Protein AF-Q7NVR3-F1 (afdb_monomer_lite)

Radius of gyration: 19.51 Å; chains: 1; bounding box: 58×30×55 Å

Sequence (109 aa):
MPWEKIFQAFFIAPCIYGICLESKRRSDAARGMAKDWLQRNYRGCYIQSIQSSSWRWPVVVIMKVYTSKDEDFEIKLKIGLFFGGVFNDKIRIIYIRKTKNPLRAKSST

pLDDT: mean 74.43, std 14.2, range [45.59, 91.5]

Structure (mmCIF, N/CA/C/O backbone):
data_AF-Q7NVR3-F1
#
_entry.id   AF-Q7NVR3-F1
#
loop_
_atom_site.group_PDB
_atom_site.id
_atom_site.type_symbol
_atom_site.label_atom_id
_atom_site.label_alt_id
_atom_site.label_comp_id
_atom_site.label_asym_id
_atom_site.label_entity_id
_atom_site.label_seq_id
_atom_site.pdbx_PDB_ins_code
_atom_site.Cartn_x
_atom_site.Cartn_y
_atom_site.Cartn_z
_atom_site.occupancy
_atom_site.B_iso_or_equiv
_atom_site.auth_seq_id
_atom_site.auth_comp_id
_atom_site.auth_asym_id
_atom_site.auth_atom_id
_atom_site.pdbx_PDB_model_num
ATOM 1 N N . MET A 1 1 ? 43.121 9.391 -20.466 1.00 49.81 1 MET A N 1
ATOM 2 C CA . MET A 1 1 ? 42.058 8.643 -21.171 1.00 49.81 1 MET A CA 1
ATOM 3 C C . MET A 1 1 ? 40.718 8.884 -20.463 1.00 49.81 1 MET A C 1
ATOM 5 O O . MET A 1 1 ? 40.450 8.224 -19.469 1.00 49.81 1 MET A O 1
ATOM 9 N N . PRO A 1 2 ? 39.923 9.893 -20.871 1.00 58.59 2 PRO A N 1
ATOM 10 C CA . PRO A 1 2 ? 38.651 10.251 -20.217 1.00 58.59 2 PRO A CA 1
ATOM 11 C C . PRO A 1 2 ? 37.417 9.589 -20.862 1.00 58.59 2 PRO A C 1
ATOM 13 O O . PRO A 1 2 ? 36.356 9.529 -20.247 1.00 58.59 2 PRO A O 1
ATOM 16 N N . TRP A 1 3 ? 37.555 9.093 -22.095 1.00 53.69 3 TRP A N 1
ATOM 17 C CA . TRP A 1 3 ? 36.441 8.653 -22.940 1.00 53.69 3 TRP A CA 1
ATOM 18 C C . TRP A 1 3 ? 35.739 7.373 -22.462 1.00 53.69 3 TRP A C 1
ATOM 20 O O . TRP A 1 3 ? 34.518 7.296 -22.554 1.00 53.69 3 TRP A O 1
ATOM 30 N N . GLU A 1 4 ? 36.457 6.414 -21.868 1.00 58.28 4 GLU A N 1
ATOM 31 C CA . GLU A 1 4 ? 35.850 5.185 -21.322 1.00 58.28 4 GLU A CA 1
ATOM 32 C C . GLU A 1 4 ? 34.919 5.464 -20.130 1.00 58.28 4 GLU A C 1
ATOM 34 O O . GLU A 1 4 ? 33.843 4.873 -20.022 1.00 58.28 4 GLU A O 1
ATOM 39 N N . LYS A 1 5 ? 35.280 6.424 -19.264 1.00 57.38 5 LYS A N 1
ATOM 40 C CA . LYS A 1 5 ? 34.437 6.833 -18.127 1.00 57.38 5 LYS A CA 1
ATOM 41 C C . LYS A 1 5 ? 33.182 7.586 -18.576 1.00 57.38 5 LYS A C 1
ATOM 43 O O . LYS A 1 5 ? 32.130 7.433 -17.960 1.00 57.38 5 LYS A O 1
ATOM 48 N N . ILE A 1 6 ? 33.281 8.371 -19.652 1.00 58.03 6 ILE A N 1
ATOM 49 C CA . ILE A 1 6 ? 32.142 9.098 -20.233 1.00 58.03 6 ILE A CA 1
ATOM 50 C C . ILE A 1 6 ? 31.153 8.113 -20.871 1.00 58.03 6 ILE A C 1
ATOM 52 O O . ILE A 1 6 ? 29.952 8.227 -20.637 1.00 58.03 6 ILE A O 1
ATOM 56 N N . PHE A 1 7 ? 31.646 7.108 -21.604 1.00 55.78 7 PHE A N 1
ATOM 57 C CA . PHE A 1 7 ? 30.804 6.071 -22.211 1.00 55.78 7 PHE A CA 1
ATOM 58 C C . PHE A 1 7 ? 30.065 5.236 -21.158 1.00 55.78 7 PHE A C 1
ATOM 60 O O . PHE A 1 7 ? 28.854 5.048 -21.267 1.00 55.78 7 PHE A O 1
ATOM 67 N N . GLN A 1 8 ? 30.747 4.797 -20.093 1.00 56.69 8 GLN A N 1
ATOM 68 C CA . GLN A 1 8 ? 30.082 4.087 -18.994 1.00 56.69 8 GLN A CA 1
ATOM 69 C C . GLN A 1 8 ? 28.986 4.936 -18.338 1.00 56.69 8 GLN A C 1
ATOM 71 O O . GLN A 1 8 ? 27.884 4.438 -18.120 1.00 56.69 8 GLN A O 1
ATOM 76 N N . ALA A 1 9 ? 29.234 6.222 -18.078 1.00 58.59 9 ALA A N 1
ATOM 77 C CA . ALA A 1 9 ? 28.218 7.108 -17.513 1.00 58.59 9 ALA A CA 1
ATOM 78 C C . ALA A 1 9 ? 27.005 7.286 -18.448 1.00 58.59 9 ALA A C 1
ATOM 80 O O . ALA A 1 9 ? 25.867 7.268 -17.978 1.00 58.59 9 ALA A O 1
ATOM 81 N N . PHE A 1 10 ? 27.232 7.385 -19.762 1.00 57.41 10 PHE A N 1
ATOM 82 C CA . PHE A 1 10 ? 26.173 7.534 -20.766 1.00 57.41 10 PHE A CA 1
ATOM 83 C C . PHE A 1 10 ? 25.280 6.299 -20.913 1.00 57.41 10 PHE A C 1
ATOM 85 O O . PHE A 1 10 ? 24.094 6.449 -21.184 1.00 57.41 10 PHE A O 1
ATOM 92 N N . PHE A 1 11 ? 25.816 5.094 -20.713 1.00 57.56 11 PHE A N 1
ATOM 93 C CA . PHE A 1 11 ? 25.029 3.858 -20.772 1.00 57.56 11 PHE A CA 1
ATOM 94 C C . PHE A 1 11 ? 24.380 3.494 -19.432 1.00 57.56 11 PHE A C 1
ATOM 96 O O . PHE A 1 11 ? 23.282 2.941 -19.406 1.00 57.56 11 PHE A O 1
ATOM 103 N N . ILE A 1 12 ? 25.015 3.831 -18.307 1.00 61.34 12 ILE A N 1
ATOM 104 C CA . ILE A 1 12 ? 24.511 3.482 -16.973 1.00 61.34 12 ILE A CA 1
ATOM 105 C C . ILE A 1 12 ? 23.425 4.466 -16.509 1.00 61.34 12 ILE A C 1
ATOM 107 O O . ILE A 1 12 ? 22.430 4.045 -15.915 1.00 61.34 12 ILE A O 1
ATOM 111 N N . ALA A 1 13 ? 23.564 5.765 -16.794 1.00 62.00 13 ALA A N 1
ATOM 112 C CA . ALA A 1 13 ? 22.606 6.777 -16.340 1.00 62.00 13 ALA A CA 1
ATOM 113 C C . ALA A 1 13 ? 21.163 6.560 -16.858 1.00 62.00 13 ALA A C 1
ATOM 115 O O . ALA A 1 13 ? 20.240 6.644 -16.042 1.00 62.00 13 ALA A O 1
ATOM 116 N N . PRO A 1 14 ? 20.919 6.2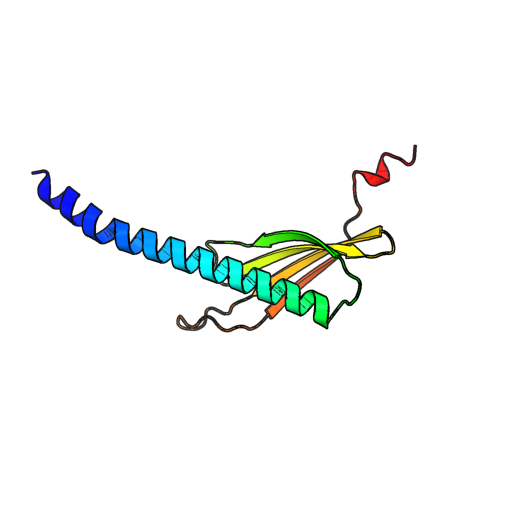06 -18.139 1.00 62.19 14 PRO A N 1
ATOM 117 C CA . PRO A 1 14 ? 19.577 5.898 -18.637 1.00 62.19 14 PRO A CA 1
ATOM 118 C C . PRO A 1 14 ? 18.971 4.657 -17.976 1.00 62.19 14 PRO A C 1
ATOM 120 O O . PRO A 1 14 ? 17.781 4.648 -17.660 1.00 62.19 14 P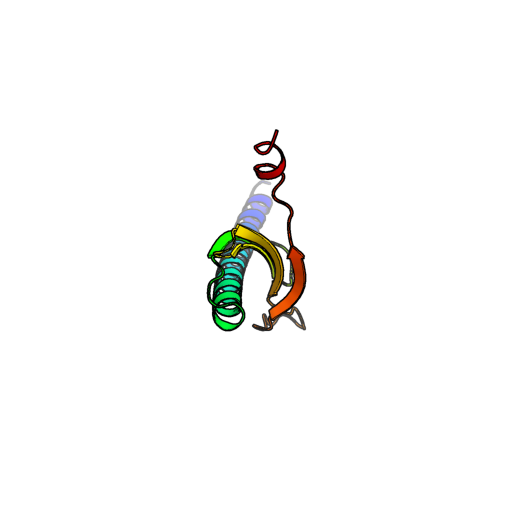RO A O 1
ATOM 123 N N . CYS A 1 15 ? 19.781 3.626 -17.706 1.00 64.94 15 CYS A N 1
ATOM 124 C CA . CYS A 1 15 ? 19.327 2.425 -17.005 1.00 64.94 15 CYS A CA 1
ATOM 125 C C . CYS A 1 15 ? 18.913 2.740 -15.563 1.00 64.94 15 CYS A C 1
ATOM 127 O O . CYS A 1 15 ? 17.841 2.321 -15.128 1.00 64.94 15 CYS A O 1
ATOM 129 N N . ILE A 1 16 ? 19.712 3.526 -14.834 1.00 66.94 16 ILE A N 1
ATOM 130 C CA . ILE A 1 16 ? 19.372 3.964 -13.471 1.00 66.94 16 ILE A CA 1
ATOM 131 C C . ILE A 1 16 ? 18.101 4.820 -13.485 1.00 66.94 16 ILE A C 1
ATOM 133 O O . ILE A 1 16 ? 17.210 4.620 -12.659 1.00 66.94 16 ILE A O 1
ATOM 137 N N . TYR A 1 17 ? 17.981 5.740 -14.444 1.00 67.19 17 TYR A N 1
ATOM 138 C CA . TYR A 1 17 ? 16.798 6.584 -14.591 1.00 67.19 17 TYR A CA 1
ATOM 139 C C . TYR A 1 17 ? 15.533 5.757 -14.869 1.00 67.19 17 TYR A C 1
ATOM 141 O O . TYR A 1 17 ? 14.507 5.958 -14.214 1.00 67.19 17 TYR A O 1
ATOM 149 N N . GLY A 1 18 ? 15.622 4.765 -15.760 1.00 67.56 18 GLY A N 1
ATOM 150 C CA . GLY A 1 18 ? 14.536 3.827 -16.045 1.00 67.56 18 GLY A CA 1
ATOM 151 C C . GLY A 1 18 ? 14.126 3.003 -14.821 1.00 67.56 18 GLY A C 1
ATOM 152 O O . GLY A 1 18 ? 12.937 2.886 -14.527 1.00 67.56 18 GLY A O 1
ATOM 153 N N . ILE A 1 19 ? 15.095 2.501 -14.047 1.00 71.88 19 ILE A N 1
ATOM 154 C CA . ILE A 1 19 ? 14.833 1.759 -12.802 1.00 71.88 19 ILE A CA 1
ATOM 155 C C . ILE A 1 19 ? 14.125 2.650 -11.773 1.00 71.88 19 ILE A C 1
ATOM 157 O O . ILE A 1 19 ? 13.172 2.206 -11.125 1.00 71.88 19 ILE A O 1
ATOM 161 N N . CYS A 1 20 ? 14.543 3.910 -11.636 1.00 73.75 20 CYS A N 1
ATOM 162 C CA . CYS A 1 20 ? 13.914 4.877 -10.738 1.00 73.75 20 CYS A CA 1
ATOM 163 C C . CYS A 1 20 ? 12.467 5.195 -11.144 1.00 73.75 20 CYS A C 1
ATOM 165 O O . CYS A 1 20 ? 11.575 5.179 -10.291 1.00 73.75 20 CYS A O 1
ATOM 167 N N . LEU A 1 21 ? 12.216 5.447 -12.433 1.00 78.00 21 LEU A N 1
ATOM 168 C CA . LEU A 1 21 ? 10.871 5.715 -12.952 1.00 78.00 21 LEU A CA 1
ATOM 169 C C . LEU A 1 21 ? 9.936 4.526 -12.750 1.00 78.00 21 LEU A C 1
ATOM 171 O O . LEU A 1 21 ? 8.825 4.690 -12.246 1.00 78.00 21 LEU A O 1
ATOM 175 N N . GLU A 1 22 ? 10.399 3.326 -13.082 1.00 75.88 22 GLU A N 1
ATOM 176 C CA . GLU A 1 22 ? 9.600 2.115 -12.946 1.00 75.88 22 GLU A CA 1
ATOM 177 C C . GLU A 1 22 ? 9.320 1.793 -11.467 1.00 75.88 22 GLU A C 1
ATOM 179 O O . GLU A 1 22 ? 8.209 1.406 -11.102 1.00 75.88 22 GLU A O 1
ATOM 184 N N . SER A 1 23 ? 10.287 2.043 -10.580 1.00 74.81 23 SER A N 1
ATOM 185 C CA . SER A 1 23 ? 10.105 1.936 -9.126 1.00 74.81 23 SER A CA 1
ATOM 186 C C . SER A 1 23 ? 9.050 2.915 -8.599 1.00 74.81 23 SER A C 1
ATOM 188 O O . SER A 1 23 ? 8.197 2.541 -7.789 1.00 74.81 23 SER A O 1
ATOM 190 N N . LYS A 1 24 ? 9.053 4.161 -9.095 1.00 79.62 24 LYS A N 1
ATOM 191 C CA . LYS A 1 24 ? 8.046 5.173 -8.746 1.00 79.62 24 LYS A CA 1
ATOM 192 C C . LYS A 1 24 ? 6.658 4.777 -9.251 1.00 79.62 24 LYS A C 1
ATOM 194 O O . LYS A 1 24 ? 5.721 4.740 -8.457 1.00 79.62 24 LYS A O 1
ATOM 199 N N . ARG A 1 25 ? 6.550 4.376 -10.523 1.00 81.94 25 ARG A N 1
ATOM 200 C CA . ARG A 1 25 ? 5.300 3.909 -11.147 1.00 81.94 25 ARG A CA 1
ATOM 201 C C . ARG A 1 25 ? 4.663 2.771 -10.349 1.00 81.94 25 ARG A C 1
ATOM 203 O O . ARG A 1 25 ? 3.467 2.796 -10.073 1.00 81.94 25 ARG A O 1
ATOM 210 N N . ARG A 1 26 ? 5.468 1.794 -9.927 1.00 79.50 26 ARG A N 1
ATOM 211 C CA . ARG A 1 26 ? 5.010 0.640 -9.134 1.00 79.50 26 ARG A CA 1
ATOM 212 C C . ARG A 1 26 ? 4.601 1.027 -7.718 1.00 79.50 26 ARG A C 1
ATOM 214 O O . ARG A 1 26 ? 3.599 0.529 -7.215 1.00 79.50 26 ARG A O 1
ATOM 221 N N . SER A 1 27 ? 5.343 1.934 -7.086 1.00 83.06 27 SER A N 1
ATOM 222 C CA . SER A 1 27 ? 4.967 2.505 -5.792 1.00 83.06 27 SER A CA 1
ATOM 223 C C . SER A 1 27 ? 3.605 3.204 -5.863 1.00 83.06 27 SER A C 1
ATOM 225 O O . SER A 1 27 ? 2.768 2.995 -4.985 1.00 83.06 27 SER A O 1
ATOM 227 N N . ASP A 1 28 ? 3.362 4.000 -6.903 1.00 85.12 28 ASP A N 1
ATOM 228 C CA . ASP A 1 28 ? 2.097 4.718 -7.079 1.00 85.12 28 ASP A CA 1
ATOM 229 C C . ASP A 1 28 ? 0.934 3.759 -7.380 1.00 85.12 28 ASP A C 1
ATOM 231 O O . ASP A 1 28 ? -0.125 3.870 -6.758 1.00 85.12 28 ASP A O 1
ATOM 235 N N . ALA A 1 29 ? 1.155 2.743 -8.221 1.00 84.19 29 ALA A N 1
ATOM 236 C CA . ALA A 1 29 ? 0.181 1.676 -8.465 1.00 84.19 29 ALA A CA 1
ATOM 237 C C . ALA A 1 29 ? -0.165 0.901 -7.180 1.00 84.19 29 ALA A C 1
ATOM 239 O O . ALA A 1 29 ? -1.340 0.714 -6.860 1.00 84.19 29 ALA A O 1
ATOM 240 N N . ALA A 1 30 ? 0.842 0.520 -6.386 1.00 85.38 30 ALA A N 1
ATOM 241 C CA . ALA A 1 30 ? 0.636 -0.169 -5.115 1.00 85.38 30 ALA A CA 1
ATOM 242 C C . ALA A 1 30 ? -0.162 0.687 -4.121 1.00 85.38 30 ALA A C 1
ATOM 244 O O . ALA A 1 30 ? -1.047 0.178 -3.436 1.00 85.38 30 ALA A O 1
ATOM 245 N N . ARG A 1 31 ? 0.096 2.000 -4.057 1.00 87.69 31 ARG A N 1
ATOM 246 C CA . ARG A 1 31 ? -0.712 2.922 -3.242 1.00 87.69 31 ARG A CA 1
ATOM 247 C C . ARG A 1 31 ? -2.165 2.968 -3.708 1.00 87.69 31 ARG A C 1
ATOM 249 O O . ARG A 1 31 ? -3.049 2.974 -2.858 1.00 87.69 31 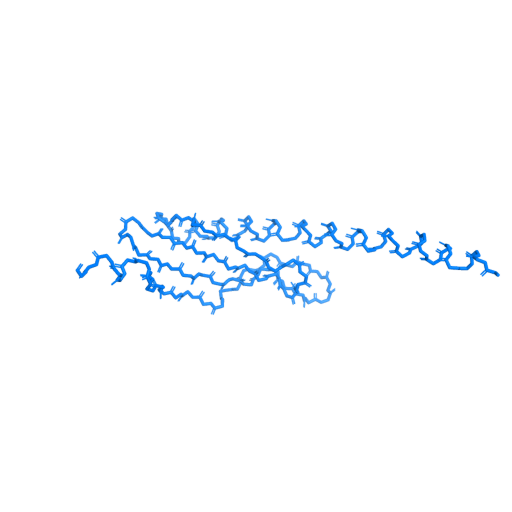ARG A O 1
ATOM 256 N N . GLY A 1 32 ? -2.410 2.995 -5.019 1.00 88.38 32 GLY A N 1
ATOM 257 C CA . GLY A 1 32 ? -3.758 2.927 -5.593 1.00 88.38 32 GLY A CA 1
ATOM 258 C C . GLY A 1 32 ? -4.489 1.650 -5.177 1.00 88.38 32 GLY A C 1
ATOM 259 O O . GLY A 1 32 ? -5.553 1.713 -4.572 1.00 88.38 32 GLY A O 1
ATOM 260 N N . MET A 1 33 ? -3.849 0.496 -5.358 1.00 86.81 33 MET A N 1
ATOM 261 C CA . MET A 1 33 ? -4.402 -0.801 -4.950 1.00 86.81 33 MET A CA 1
ATOM 262 C C . MET A 1 33 ? -4.683 -0.896 -3.452 1.00 86.81 33 MET A C 1
ATOM 264 O O . MET A 1 33 ? -5.696 -1.457 -3.041 1.00 86.81 33 MET A O 1
ATOM 268 N N . ALA A 1 34 ? -3.801 -0.338 -2.623 1.00 88.06 34 ALA A N 1
ATOM 269 C CA . ALA A 1 34 ? -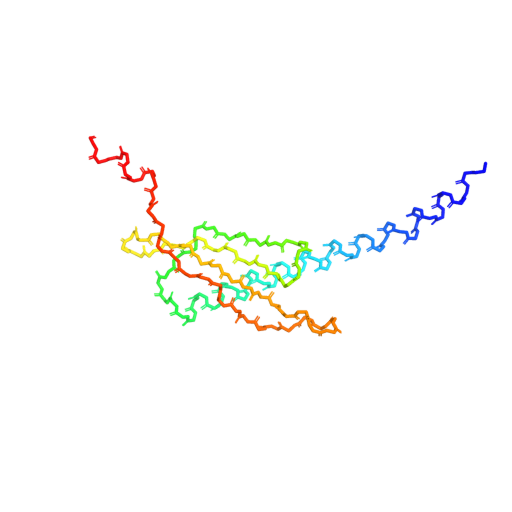3.984 -0.295 -1.179 1.00 88.06 34 ALA A CA 1
ATOM 270 C C . ALA A 1 34 ? -5.217 0.537 -0.781 1.00 88.06 34 ALA A C 1
ATOM 272 O O . ALA A 1 34 ? -5.979 0.131 0.099 1.00 88.06 34 ALA A O 1
ATOM 273 N N . LYS A 1 35 ? -5.438 1.676 -1.454 1.00 90.31 35 LYS A N 1
ATOM 274 C CA . LYS A 1 35 ? -6.629 2.520 -1.269 1.00 90.31 35 LYS A CA 1
ATOM 275 C C . LYS A 1 35 ? -7.901 1.779 -1.670 1.00 90.31 35 LYS A C 1
ATOM 277 O O . LYS A 1 35 ? -8.835 1.723 -0.873 1.00 90.31 35 LYS A O 1
ATOM 282 N N . ASP A 1 36 ? -7.907 1.168 -2.850 1.00 90.25 36 ASP A N 1
ATOM 283 C CA . ASP A 1 36 ? -9.058 0.416 -3.353 1.00 90.25 36 ASP A CA 1
ATOM 284 C C . ASP A 1 36 ? -9.394 -0.763 -2.438 1.00 90.25 36 ASP A C 1
ATOM 286 O O . ASP A 1 36 ? -10.556 -1.006 -2.113 1.00 90.25 36 ASP A O 1
ATOM 290 N N . TRP A 1 37 ? -8.371 -1.482 -1.971 1.00 89.00 37 TRP A N 1
ATOM 291 C CA . TRP A 1 37 ? -8.541 -2.567 -1.013 1.00 89.00 37 TRP A CA 1
ATOM 292 C C . TRP A 1 37 ? -9.131 -2.068 0.311 1.00 89.00 37 TRP A C 1
ATOM 294 O O . TRP A 1 37 ? -10.066 -2.692 0.816 1.00 89.00 37 TRP A O 1
ATOM 304 N N . LEU A 1 38 ? -8.658 -0.936 0.849 1.00 89.75 38 LEU A N 1
ATOM 305 C CA . LEU A 1 38 ? -9.216 -0.360 2.076 1.00 89.75 38 LEU A CA 1
ATOM 306 C C . LEU A 1 38 ? -10.694 -0.001 1.892 1.00 89.75 38 LEU A C 1
ATOM 308 O O . LEU A 1 38 ? -11.515 -0.382 2.718 1.00 89.75 38 LEU A O 1
ATOM 312 N N . GLN A 1 39 ? -11.044 0.685 0.804 1.00 89.06 39 GLN A N 1
ATOM 313 C CA . GLN A 1 39 ? -12.424 1.105 0.549 1.00 89.06 39 GLN A CA 1
ATOM 314 C C . GLN A 1 39 ? -13.375 -0.080 0.340 1.00 89.06 39 GLN A C 1
ATOM 316 O O . GLN A 1 39 ? -14.532 -0.022 0.760 1.00 89.06 39 GLN A O 1
ATOM 321 N N . ARG A 1 40 ? -12.898 -1.169 -0.280 1.00 89.31 40 ARG A N 1
ATOM 322 C CA . ARG A 1 40 ? -13.695 -2.390 -0.480 1.00 89.31 40 ARG A CA 1
ATOM 323 C C . ARG A 1 40 ? -13.925 -3.169 0.814 1.00 89.31 40 ARG A C 1
ATOM 325 O O . ARG A 1 40 ? -15.030 -3.662 1.007 1.00 89.31 40 ARG A O 1
ATOM 332 N N . ASN A 1 41 ? -12.914 -3.282 1.679 1.00 87.12 41 ASN A N 1
ATOM 333 C CA . ASN A 1 41 ? -12.979 -4.127 2.880 1.00 87.12 41 ASN A CA 1
ATOM 334 C C . ASN A 1 41 ? -13.447 -3.373 4.135 1.00 87.12 41 ASN A C 1
ATOM 336 O O . ASN A 1 41 ? -14.087 -3.963 4.999 1.00 87.12 41 ASN A O 1
ATOM 340 N N . TYR A 1 42 ? -13.149 -2.077 4.238 1.00 83.94 42 TYR A N 1
ATOM 341 C CA . TYR A 1 42 ? -13.386 -1.263 5.431 1.00 83.94 42 TYR A CA 1
ATOM 342 C C . TYR A 1 42 ? -14.034 0.076 5.060 1.00 83.94 42 TYR A C 1
ATOM 344 O O . TYR A 1 42 ? -13.414 1.144 5.101 1.00 83.94 42 TYR A O 1
ATOM 352 N N . ARG A 1 43 ? -15.319 0.020 4.694 1.00 81.19 43 ARG A N 1
ATOM 353 C CA . ARG A 1 43 ? -16.118 1.217 4.393 1.00 81.19 43 ARG A CA 1
ATOM 354 C C . ARG A 1 43 ? -16.190 2.126 5.626 1.00 81.19 43 ARG A C 1
ATOM 356 O O . ARG A 1 43 ? -16.518 1.665 6.714 1.00 81.19 43 ARG A O 1
ATOM 363 N N . GLY A 1 44 ? -15.880 3.410 5.447 1.00 82.31 44 GLY A N 1
ATOM 364 C CA . GLY A 1 44 ? -15.863 4.401 6.534 1.00 82.31 44 GLY A CA 1
ATOM 365 C C . GLY A 1 44 ? -14.516 4.567 7.249 1.00 82.31 44 GLY A C 1
ATOM 366 O O . GLY A 1 44 ? -14.439 5.326 8.212 1.00 82.31 44 GLY A O 1
ATOM 367 N N . CYS A 1 45 ? -13.452 3.897 6.789 1.00 85.25 45 CYS A N 1
ATOM 368 C CA . CYS A 1 45 ? -12.083 4.220 7.194 1.00 85.25 45 CYS A CA 1
ATOM 369 C C . CYS A 1 45 ? -11.511 5.350 6.329 1.00 85.25 45 CYS A C 1
ATOM 371 O O . CYS A 1 45 ? -11.558 5.294 5.099 1.00 85.25 45 CYS A O 1
ATOM 373 N N . TYR A 1 46 ? -10.910 6.342 6.977 1.00 86.69 46 TYR A N 1
ATOM 374 C CA . TYR A 1 46 ? -10.235 7.466 6.339 1.00 86.69 46 TYR A CA 1
ATOM 375 C C . TYR A 1 46 ? -8.725 7.273 6.395 1.00 86.69 46 TYR A C 1
ATOM 377 O O . TYR A 1 46 ? -8.182 6.805 7.390 1.00 86.69 46 TYR A O 1
ATOM 385 N N . ILE A 1 47 ? -8.020 7.638 5.327 1.00 87.44 47 ILE A N 1
ATOM 386 C CA . ILE A 1 47 ? -6.563 7.496 5.254 1.00 87.44 47 ILE A CA 1
ATOM 387 C C . ILE A 1 47 ? -5.923 8.772 5.788 1.00 87.44 47 ILE A C 1
ATOM 389 O O . ILE A 1 47 ? -6.071 9.832 5.188 1.00 87.44 47 ILE A O 1
ATOM 393 N N . GLN A 1 48 ? -5.171 8.661 6.881 1.00 87.75 48 GLN A N 1
ATOM 394 C CA . GLN A 1 48 ? -4.375 9.763 7.416 1.00 87.75 48 GLN A CA 1
ATOM 395 C C . GLN A 1 48 ? -3.054 9.909 6.659 1.00 87.75 48 GLN A C 1
ATOM 397 O O . GLN A 1 48 ? -2.627 11.008 6.322 1.00 87.75 48 GLN A O 1
ATOM 402 N N . SER A 1 49 ? -2.378 8.787 6.405 1.00 88.19 49 SER A N 1
ATOM 403 C CA . SER A 1 49 ? -1.125 8.772 5.654 1.00 88.19 49 SER A CA 1
ATOM 404 C C . SER A 1 49 ? -0.920 7.440 4.954 1.00 88.19 49 SER A C 1
ATOM 406 O O . SER A 1 49 ? -1.380 6.390 5.409 1.00 88.19 49 SER A O 1
ATOM 408 N N . ILE A 1 50 ? -0.206 7.493 3.834 1.00 90.00 50 ILE A N 1
ATOM 409 C CA . ILE A 1 50 ? 0.186 6.319 3.069 1.00 90.00 50 ILE A CA 1
ATOM 410 C C . ILE A 1 50 ? 1.666 6.417 2.719 1.00 90.00 50 ILE A C 1
ATOM 412 O O . ILE A 1 50 ? 2.123 7.377 2.102 1.00 90.00 50 ILE A O 1
ATOM 416 N N . GLN A 1 51 ? 2.422 5.413 3.136 1.00 88.88 51 GLN A N 1
ATOM 417 C CA . GLN A 1 51 ? 3.832 5.261 2.820 1.00 88.88 51 GLN A CA 1
ATOM 418 C C . GLN A 1 51 ? 4.014 3.989 2.010 1.00 88.88 51 GLN A C 1
ATOM 420 O O . GLN A 1 51 ? 3.321 2.998 2.219 1.00 88.88 51 GLN A O 1
ATOM 425 N N . SER A 1 52 ? 4.954 4.010 1.077 1.00 85.88 52 SER A N 1
ATOM 426 C CA . SER A 1 52 ? 5.310 2.846 0.273 1.00 85.88 52 SER A CA 1
ATOM 427 C C . SER A 1 52 ? 6.821 2.725 0.200 1.00 85.88 52 SER A C 1
ATOM 429 O O . SER A 1 52 ? 7.533 3.729 0.153 1.00 85.88 52 SER A O 1
ATOM 431 N N . SER A 1 53 ? 7.319 1.493 0.170 1.00 79.62 53 SER A N 1
ATOM 432 C CA . SER A 1 53 ? 8.714 1.238 -0.157 1.00 79.62 53 SER A CA 1
ATOM 433 C C . SER A 1 53 ? 8.910 1.391 -1.662 1.00 79.62 53 SER A C 1
ATOM 435 O O . SER A 1 53 ? 8.326 0.639 -2.437 1.00 79.62 53 SER A O 1
ATOM 437 N N . SER A 1 54 ? 9.754 2.325 -2.080 1.00 65.81 54 SER A N 1
ATOM 438 C CA . SER A 1 54 ? 10.052 2.563 -3.496 1.00 65.81 54 SER A CA 1
ATOM 439 C C . SER A 1 54 ? 11.053 1.558 -4.076 1.00 65.81 54 SER A C 1
ATOM 441 O O . SER A 1 54 ? 10.977 1.254 -5.255 1.00 65.81 54 SER A O 1
ATOM 443 N N . TRP A 1 55 ? 11.960 1.008 -3.264 1.00 64.62 55 TRP A N 1
ATOM 444 C CA . TRP A 1 55 ? 13.092 0.199 -3.752 1.00 64.62 55 TRP A CA 1
ATOM 445 C C . TRP A 1 55 ? 12.999 -1.304 -3.461 1.00 64.62 55 TRP A C 1
ATOM 447 O O . TRP A 1 55 ? 13.776 -2.086 -4.003 1.00 64.62 55 TRP A O 1
ATOM 457 N N . ARG A 1 56 ? 12.081 -1.734 -2.587 1.00 67.44 56 ARG A N 1
ATOM 458 C CA . ARG A 1 56 ? 11.965 -3.145 -2.188 1.00 67.44 56 ARG A CA 1
ATOM 459 C C . ARG A 1 56 ? 10.843 -3.854 -2.925 1.00 67.44 56 ARG A C 1
ATOM 461 O O . ARG A 1 56 ? 9.747 -3.324 -3.078 1.00 67.44 56 ARG A O 1
ATOM 468 N N . TRP A 1 57 ? 11.157 -5.085 -3.308 1.00 68.06 57 TRP A N 1
ATOM 469 C CA . TRP A 1 57 ? 10.269 -6.029 -3.960 1.00 68.06 57 TRP A CA 1
ATOM 470 C C . TRP A 1 57 ? 9.942 -7.172 -3.003 1.00 68.06 57 TRP A C 1
ATOM 472 O O . TRP A 1 57 ? 10.869 -7.759 -2.443 1.00 68.06 57 TRP A O 1
ATOM 482 N N . PRO A 1 58 ? 8.661 -7.527 -2.805 1.00 77.12 58 PRO A N 1
ATOM 483 C CA . PRO A 1 58 ? 7.449 -6.815 -3.236 1.00 77.12 58 PRO A CA 1
ATOM 484 C C . PRO A 1 58 ? 7.256 -5.454 -2.541 1.00 77.12 58 PRO A C 1
ATOM 486 O O . PRO A 1 58 ? 7.821 -5.226 -1.468 1.00 77.12 58 PRO A O 1
ATOM 489 N N . VAL A 1 59 ? 6.441 -4.568 -3.133 1.00 83.06 59 VAL A N 1
ATOM 490 C CA . VAL A 1 59 ? 6.207 -3.213 -2.608 1.00 83.06 59 VAL A CA 1
ATOM 491 C C . VAL A 1 59 ? 5.444 -3.309 -1.295 1.00 83.06 59 VAL A C 1
ATOM 493 O O . VAL A 1 59 ? 4.349 -3.860 -1.217 1.00 83.06 59 VAL A O 1
ATOM 496 N N . VAL A 1 60 ? 6.018 -2.758 -0.235 1.00 87.31 60 VAL A N 1
ATOM 497 C CA . VAL A 1 60 ? 5.379 -2.686 1.074 1.00 87.31 60 VAL A CA 1
ATOM 498 C C . VAL A 1 60 ? 4.681 -1.342 1.193 1.00 87.31 60 VAL A C 1
ATOM 500 O O . VAL A 1 60 ? 5.337 -0.307 1.109 1.00 87.31 60 VAL A O 1
ATOM 503 N N . VAL A 1 61 ? 3.374 -1.355 1.425 1.00 88.12 61 VAL A N 1
ATOM 504 C CA . VAL A 1 61 ? 2.569 -0.166 1.703 1.00 88.12 61 VAL A CA 1
ATOM 505 C C . VAL A 1 61 ? 2.171 -0.173 3.174 1.00 88.12 61 VAL A C 1
ATOM 507 O O . VAL A 1 61 ? 1.638 -1.160 3.672 1.00 88.12 61 VAL A O 1
ATOM 510 N N . ILE A 1 62 ? 2.447 0.918 3.881 1.00 91.12 62 ILE A N 1
ATOM 511 C CA . ILE A 1 62 ? 2.007 1.154 5.256 1.00 91.12 62 ILE A CA 1
ATOM 512 C C . ILE A 1 62 ? 0.992 2.288 5.208 1.00 91.12 62 ILE A C 1
ATOM 514 O O . ILE A 1 62 ? 1.307 3.402 4.792 1.00 91.12 62 ILE A O 1
ATOM 518 N N . MET A 1 63 ? -0.230 1.996 5.621 1.00 91.50 63 MET A N 1
ATOM 519 C CA . MET A 1 63 ? -1.322 2.950 5.708 1.00 91.50 63 MET A CA 1
ATOM 520 C C . MET A 1 63 ? -1.628 3.210 7.172 1.00 91.50 63 MET A C 1
ATOM 522 O O . MET A 1 63 ? -1.827 2.268 7.936 1.00 91.50 63 MET A O 1
ATOM 526 N N . LYS A 1 64 ? -1.707 4.482 7.553 1.00 89.31 64 LYS A N 1
ATOM 527 C CA . LYS A 1 64 ? -2.353 4.882 8.802 1.00 89.31 64 LYS A CA 1
ATOM 528 C C . LYS A 1 64 ? -3.750 5.352 8.461 1.00 89.31 64 LYS A C 1
ATOM 530 O O . LYS A 1 64 ? -3.909 6.245 7.624 1.00 89.31 64 LYS A O 1
ATOM 535 N N . VAL A 1 65 ? -4.740 4.720 9.065 1.00 89.88 65 VAL A N 1
ATOM 536 C CA . VAL A 1 65 ? -6.152 4.987 8.818 1.00 89.88 65 VAL A CA 1
ATOM 537 C C . VAL A 1 65 ? -6.847 5.271 10.137 1.00 89.88 65 VAL A C 1
ATOM 539 O O . VAL A 1 65 ? -6.466 4.704 11.154 1.00 89.88 65 VAL A O 1
ATOM 542 N N . TYR A 1 66 ? -7.853 6.131 10.121 1.00 86.62 66 TYR A N 1
ATOM 543 C CA . TYR A 1 66 ? -8.693 6.408 11.278 1.00 86.62 66 TYR A CA 1
ATOM 544 C C . TYR A 1 66 ? -10.152 6.132 10.936 1.00 86.62 66 TYR A C 1
ATOM 546 O O . TYR A 1 66 ? -10.572 6.230 9.779 1.00 86.62 66 TYR A O 1
ATOM 554 N N . THR A 1 67 ? -10.927 5.740 11.936 1.00 84.94 67 THR A N 1
ATOM 555 C CA . THR A 1 67 ? -12.372 5.525 11.790 1.00 84.94 67 THR A CA 1
ATOM 556 C C . THR A 1 67 ? -13.147 6.743 12.278 1.00 84.94 67 THR A C 1
ATOM 558 O O . THR A 1 67 ? -12.608 7.587 12.989 1.00 84.94 67 THR A O 1
ATOM 561 N N . SER A 1 68 ? -14.443 6.807 11.966 1.00 78.25 68 SER A N 1
ATOM 562 C CA . SER A 1 68 ? -15.353 7.820 12.522 1.00 78.25 68 SER A CA 1
ATOM 563 C C . SER A 1 68 ? -15.491 7.768 14.050 1.00 78.25 68 SER A C 1
ATOM 565 O O . SER A 1 68 ? -16.015 8.701 14.646 1.00 78.25 68 SER A O 1
AT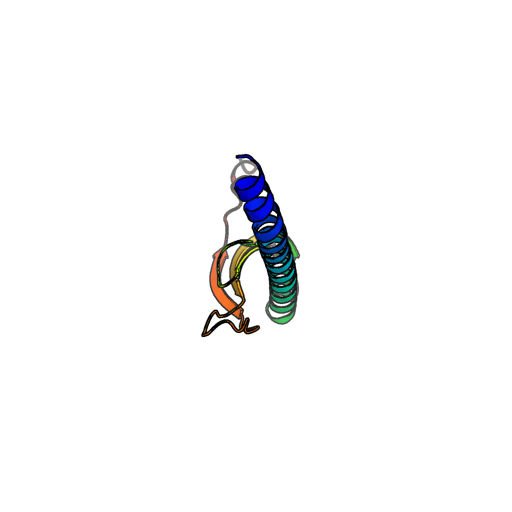OM 567 N N . LYS A 1 69 ? -15.020 6.691 14.692 1.00 78.56 69 LYS A N 1
ATOM 568 C CA . LYS A 1 69 ? -14.951 6.546 16.153 1.00 78.56 69 LYS A CA 1
ATOM 569 C C . LYS A 1 69 ? -13.597 6.998 16.727 1.00 78.56 69 LYS A C 1
ATOM 571 O O . LYS A 1 69 ? -13.259 6.609 17.840 1.00 78.56 69 LYS A O 1
ATOM 576 N N . ASP A 1 70 ? -12.814 7.766 15.961 1.00 70.88 70 ASP A N 1
ATOM 577 C CA . ASP A 1 70 ? -11.450 8.214 16.287 1.00 70.88 70 ASP A CA 1
ATOM 578 C C . ASP A 1 70 ? -10.490 7.074 16.662 1.00 70.88 70 ASP A C 1
ATOM 580 O O . ASP A 1 70 ? -9.575 7.226 17.477 1.00 70.88 70 ASP A O 1
ATOM 584 N N . GLU A 1 71 ? -10.704 5.893 16.088 1.00 81.50 71 GLU A N 1
ATOM 585 C CA . GLU A 1 71 ? -9.785 4.779 16.280 1.00 81.50 71 GLU A CA 1
ATOM 586 C C . GLU A 1 71 ? -8.729 4.784 15.185 1.00 81.50 71 GLU A C 1
ATOM 588 O O . GLU A 1 71 ? -9.061 4.615 14.011 1.00 81.50 71 GLU A O 1
ATOM 593 N N . ASP A 1 72 ? -7.467 4.930 15.584 1.00 85.69 72 ASP A N 1
ATOM 594 C CA . ASP A 1 72 ? -6.333 4.876 14.671 1.00 85.69 72 ASP A CA 1
ATOM 595 C C . ASP A 1 72 ? -5.857 3.435 14.471 1.00 85.69 72 ASP A C 1
ATOM 597 O O . ASP A 1 72 ? -5.604 2.691 15.425 1.00 85.69 72 ASP A O 1
ATOM 601 N N . PHE A 1 73 ? -5.645 3.065 13.216 1.00 86.94 73 PHE A N 1
ATOM 602 C CA . PHE A 1 73 ? -5.106 1.782 12.801 1.00 86.94 73 PHE A CA 1
ATOM 603 C C . PHE A 1 73 ? -3.916 1.971 11.874 1.00 86.94 73 PHE A C 1
ATOM 605 O O . PHE A 1 73 ? -3.875 2.856 11.020 1.00 86.94 73 PHE A O 1
ATOM 612 N N . GLU A 1 74 ? -2.963 1.059 11.992 1.00 89.88 74 GLU A N 1
ATOM 613 C CA . GLU A 1 74 ? -1.877 0.908 11.045 1.00 89.88 74 GLU A CA 1
ATOM 614 C C . GLU A 1 74 ? -2.045 -0.415 10.301 1.00 89.88 74 GLU A C 1
ATOM 616 O O . GLU A 1 74 ? -2.082 -1.496 10.895 1.00 89.88 74 GLU A O 1
ATOM 621 N N . ILE A 1 75 ? -2.139 -0.316 8.981 1.00 89.38 75 ILE A N 1
ATOM 622 C CA . ILE A 1 75 ? -2.312 -1.434 8.066 1.00 89.38 75 ILE A CA 1
ATOM 623 C C . ILE A 1 75 ? -1.049 -1.539 7.230 1.00 89.38 75 ILE A C 1
ATOM 625 O O . ILE A 1 75 ? -0.662 -0.591 6.546 1.00 89.38 75 ILE A O 1
ATOM 629 N N . LYS A 1 76 ? -0.413 -2.707 7.247 1.00 90.69 76 LYS A N 1
ATOM 630 C CA . LYS A 1 76 ? 0.750 -2.985 6.409 1.00 90.69 76 LYS A CA 1
ATOM 631 C C . LYS A 1 76 ? 0.411 -4.049 5.381 1.00 90.69 76 LYS A C 1
ATOM 633 O O . LYS A 1 76 ? 0.095 -5.185 5.730 1.00 90.69 76 LYS A O 1
ATOM 638 N N . LEU A 1 77 ? 0.535 -3.682 4.113 1.00 88.31 77 LEU A N 1
ATOM 639 C CA . LEU A 1 77 ? 0.259 -4.514 2.950 1.00 88.31 77 LEU A CA 1
ATOM 640 C C . LEU A 1 77 ? 1.554 -4.763 2.172 1.00 88.31 77 LEU A C 1
ATOM 642 O O . LEU A 1 77 ? 2.409 -3.889 2.058 1.00 88.31 77 LEU A O 1
ATOM 646 N N . LYS A 1 78 ? 1.699 -5.963 1.620 1.00 87.06 78 LYS A N 1
ATOM 647 C CA . LYS A 1 78 ? 2.640 -6.286 0.545 1.00 87.06 78 LYS A CA 1
ATOM 648 C C . LYS A 1 78 ? 1.843 -6.373 -0.743 1.00 87.06 78 LYS A C 1
ATOM 650 O O . LYS A 1 78 ? 0.901 -7.153 -0.813 1.00 87.06 78 LYS A O 1
ATOM 655 N N . ILE A 1 79 ? 2.206 -5.569 -1.726 1.00 81.00 79 ILE A N 1
ATOM 656 C CA . ILE A 1 79 ? 1.539 -5.481 -3.020 1.00 81.00 79 ILE A CA 1
ATOM 657 C C . ILE A 1 79 ? 2.593 -5.737 -4.085 1.00 81.00 79 ILE A C 1
ATOM 659 O O . ILE A 1 79 ? 3.701 -5.195 -4.027 1.00 81.00 79 ILE A O 1
ATOM 663 N N . GLY A 1 80 ? 2.272 -6.616 -5.023 1.00 71.69 80 GLY A N 1
ATOM 664 C CA . GLY A 1 80 ? 3.282 -7.223 -5.873 1.00 71.69 80 GLY A CA 1
ATOM 665 C C . GLY A 1 80 ? 3.728 -8.570 -5.307 1.00 71.69 80 GLY A C 1
ATOM 666 O O . GLY A 1 80 ? 3.848 -8.763 -4.097 1.00 71.69 80 GLY A O 1
ATOM 667 N N . LEU A 1 81 ? 4.031 -9.508 -6.192 1.00 59.56 81 LEU A N 1
ATOM 668 C CA . LEU A 1 81 ? 4.800 -10.716 -5.903 1.00 59.56 81 LEU A CA 1
ATOM 669 C C . LEU A 1 81 ? 5.937 -10.752 -6.918 1.00 59.56 81 LEU A C 1
ATOM 671 O O . LEU A 1 81 ? 5.676 -10.593 -8.102 1.00 59.56 81 LEU A O 1
ATOM 675 N N . PHE A 1 82 ? 7.179 -10.933 -6.466 1.00 55.53 82 PHE A N 1
ATOM 676 C CA . PHE A 1 82 ? 8.307 -11.167 -7.366 1.00 55.53 82 PHE A CA 1
ATOM 677 C C . PHE A 1 82 ? 8.509 -12.676 -7.487 1.00 55.53 82 PHE A C 1
ATOM 679 O O . PHE A 1 82 ? 9.219 -13.278 -6.689 1.00 55.53 82 PHE A O 1
ATOM 686 N N . PHE A 1 83 ? 7.831 -13.297 -8.448 1.00 47.81 83 PHE A N 1
ATOM 687 C CA . PHE A 1 83 ? 8.176 -14.639 -8.913 1.0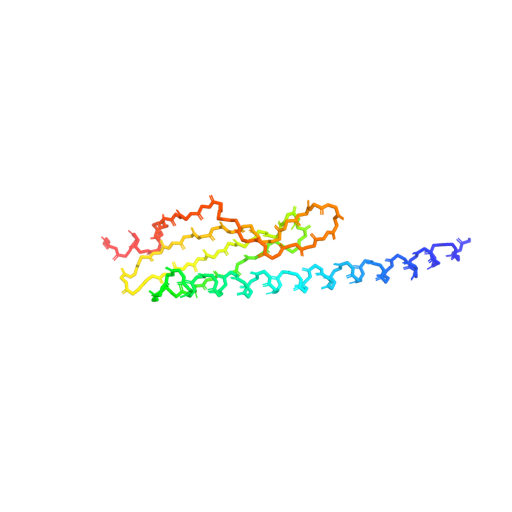0 47.81 83 PHE A CA 1
ATOM 688 C C . PHE A 1 83 ? 8.582 -14.500 -10.382 1.00 47.81 83 PHE A C 1
ATOM 690 O O . PHE A 1 83 ? 7.750 -14.173 -11.222 1.00 47.81 83 PHE A O 1
ATOM 697 N N . GLY A 1 84 ? 9.878 -14.651 -10.675 1.00 49.44 84 GLY A N 1
ATOM 698 C CA . GLY A 1 84 ? 10.395 -14.659 -12.051 1.00 49.44 84 GLY A CA 1
ATOM 699 C C . GLY A 1 84 ? 10.313 -13.335 -12.828 1.00 49.44 84 GLY A C 1
ATOM 700 O O . GLY A 1 84 ? 10.284 -13.367 -14.050 1.00 49.44 84 GLY A O 1
ATOM 701 N N . GLY A 1 85 ? 10.258 -12.174 -12.162 1.00 48.81 85 GLY A N 1
ATOM 702 C CA . GLY A 1 85 ? 10.279 -10.865 -12.839 1.00 48.81 85 GLY A CA 1
ATOM 703 C C . GLY A 1 85 ? 8.914 -10.274 -13.220 1.00 48.81 85 GLY A C 1
ATOM 704 O O . GLY A 1 85 ? 8.865 -9.144 -13.703 1.00 48.81 85 GLY A O 1
ATOM 705 N N . VAL A 1 86 ? 7.804 -10.969 -12.952 1.00 52.66 86 VAL A N 1
ATOM 706 C CA . VAL A 1 86 ? 6.445 -10.471 -13.234 1.00 52.66 86 VAL A CA 1
ATOM 707 C C . VAL A 1 86 ? 5.859 -9.809 -11.986 1.00 52.66 86 VAL A C 1
ATOM 709 O O . VAL A 1 86 ? 5.725 -10.455 -10.950 1.00 52.66 86 VAL A O 1
ATOM 712 N N . PHE A 1 87 ? 5.492 -8.525 -12.069 1.00 54.34 87 PHE A N 1
ATOM 713 C CA . PHE A 1 87 ? 4.740 -7.845 -11.009 1.00 54.34 87 PHE A CA 1
ATOM 714 C C . PHE A 1 87 ? 3.294 -8.351 -11.033 1.00 54.34 87 PHE A C 1
ATOM 716 O O . PHE A 1 87 ? 2.546 -8.040 -11.952 1.00 54.34 87 PHE A O 1
ATOM 723 N N . ASN A 1 88 ? 2.919 -9.175 -10.055 1.00 64.12 88 ASN A N 1
ATOM 724 C CA . ASN A 1 88 ? 1.546 -9.660 -9.912 1.00 64.12 88 ASN A CA 1
ATOM 725 C C . ASN A 1 88 ? 0.781 -8.814 -8.885 1.00 64.12 88 ASN A C 1
ATOM 727 O O . ASN A 1 88 ? 1.260 -8.646 -7.765 1.00 64.12 88 ASN A O 1
ATOM 731 N N . ASP A 1 89 ? -0.426 -8.372 -9.225 1.00 66.31 89 ASP A N 1
ATOM 732 C CA . ASP A 1 89 ? -1.305 -7.474 -8.454 1.00 66.31 89 ASP A CA 1
ATOM 733 C C . ASP A 1 89 ? -1.886 -8.080 -7.158 1.00 66.31 89 ASP A C 1
ATOM 735 O O . ASP A 1 89 ? -2.868 -7.602 -6.587 1.00 66.31 89 ASP A O 1
ATOM 739 N N . LYS A 1 90 ? -1.285 -9.158 -6.654 1.00 75.94 90 LYS A N 1
ATOM 740 C CA . LYS A 1 90 ? -1.701 -9.809 -5.413 1.00 75.94 90 LYS A CA 1
ATOM 741 C C . LYS A 1 90 ? -1.377 -8.924 -4.209 1.00 75.94 90 LYS A C 1
ATOM 743 O O . LYS A 1 90 ? -0.227 -8.543 -3.982 1.00 75.94 90 LYS A O 1
ATOM 748 N N . ILE A 1 91 ? -2.401 -8.663 -3.399 1.00 80.75 91 ILE A N 1
ATOM 749 C CA . ILE A 1 91 ? -2.302 -7.965 -2.115 1.00 80.75 91 ILE A CA 1
ATOM 750 C C . ILE A 1 91 ? -2.185 -9.012 -1.006 1.00 80.75 91 ILE A C 1
ATOM 752 O O . ILE A 1 91 ? -3.034 -9.890 -0.868 1.00 80.75 91 ILE A O 1
ATOM 756 N N . ARG A 1 92 ? -1.141 -8.909 -0.185 1.00 83.81 92 ARG A N 1
ATOM 757 C CA . ARG A 1 92 ? -0.934 -9.729 1.009 1.00 83.81 92 ARG A CA 1
ATOM 758 C C . ARG A 1 92 ? -0.919 -8.837 2.240 1.00 83.81 92 ARG A C 1
ATOM 760 O O . ARG A 1 92 ? -0.055 -7.973 2.380 1.00 83.81 92 ARG A O 1
ATOM 767 N N . ILE A 1 93 ? -1.853 -9.063 3.151 1.00 86.00 93 ILE A N 1
ATOM 768 C CA . ILE A 1 93 ? -1.907 -8.352 4.429 1.00 86.00 93 ILE A CA 1
ATOM 769 C C . ILE A 1 93 ? -0.766 -8.886 5.301 1.00 86.00 93 ILE A C 1
ATOM 771 O O . ILE A 1 93 ? -0.660 -10.095 5.498 1.00 86.00 93 ILE A O 1
ATOM 775 N N . ILE A 1 94 ? 0.118 -8.009 5.782 1.00 87.06 94 ILE A N 1
ATOM 776 C CA . ILE A 1 94 ? 1.127 -8.392 6.779 1.00 87.06 94 ILE A CA 1
ATOM 777 C C . ILE A 1 94 ? 0.511 -8.302 8.170 1.00 87.06 94 ILE A C 1
ATOM 779 O O . ILE A 1 94 ? 0.575 -9.258 8.933 1.00 87.06 94 ILE A O 1
ATOM 783 N N . TYR A 1 95 ? -0.057 -7.143 8.500 1.00 87.81 95 TYR A N 1
ATOM 784 C CA . TYR A 1 95 ? -0.759 -6.926 9.757 1.00 87.81 95 TYR A CA 1
ATOM 785 C C . TYR A 1 95 ? -1.750 -5.774 9.643 1.00 87.81 95 TYR A C 1
ATOM 787 O O . TYR A 1 95 ? -1.601 -4.870 8.816 1.00 87.81 95 TYR A O 1
ATOM 795 N N . ILE A 1 96 ? -2.715 -5.801 10.552 1.00 89.19 96 ILE A N 1
ATOM 796 C CA . ILE A 1 96 ? -3.610 -4.700 10.883 1.00 89.19 96 ILE A CA 1
ATOM 797 C C . ILE A 1 96 ? -3.505 -4.556 12.396 1.00 89.19 96 ILE A C 1
ATOM 799 O O . ILE A 1 96 ? -3.761 -5.516 13.120 1.00 89.19 96 ILE A O 1
ATOM 803 N N . ARG A 1 97 ? -3.067 -3.396 12.882 1.00 87.81 97 ARG A N 1
ATOM 804 C CA . ARG A 1 97 ? -2.927 -3.146 14.321 1.00 87.81 97 ARG A CA 1
ATOM 805 C C . ARG A 1 97 ? -3.607 -1.846 14.705 1.00 87.81 97 ARG A C 1
ATOM 807 O O . ARG A 1 97 ? -3.495 -0.862 13.981 1.00 87.81 97 ARG A O 1
ATOM 814 N N . LYS A 1 98 ? -4.263 -1.830 15.863 1.00 84.81 98 LYS A N 1
ATOM 815 C CA . LYS A 1 98 ? -4.756 -0.593 16.472 1.00 84.81 98 LYS A CA 1
ATOM 816 C C . LYS A 1 98 ? -3.566 0.170 17.048 1.00 84.81 98 LYS A C 1
ATOM 818 O O . LYS A 1 98 ? -2.781 -0.382 17.817 1.00 84.81 98 LYS A O 1
ATOM 823 N N . THR A 1 99 ? -3.414 1.424 16.662 1.00 78.94 99 THR A N 1
ATOM 824 C CA . THR A 1 99 ? -2.400 2.328 17.204 1.00 78.94 99 THR A CA 1
ATOM 825 C C . THR A 1 99 ? -3.038 3.173 18.297 1.00 78.94 99 THR A C 1
ATOM 827 O O . THR A 1 99 ? -4.028 3.856 18.062 1.00 78.94 99 THR A O 1
ATOM 830 N N . LYS A 1 100 ? -2.480 3.145 19.513 1.00 67.56 100 LYS A N 1
ATOM 831 C CA . LYS A 1 100 ? -2.807 4.168 20.514 1.00 67.56 100 LYS A CA 1
ATOM 832 C C . LYS A 1 100 ? -2.160 5.466 20.054 1.00 67.56 100 LYS A C 1
ATOM 834 O O . LYS A 1 100 ? -0.944 5.498 19.895 1.00 67.56 100 LYS A O 1
ATOM 839 N N . ASN A 1 101 ? -2.954 6.506 19.831 1.00 57.16 101 ASN A N 1
ATOM 840 C CA . ASN A 1 101 ? -2.439 7.814 19.458 1.00 57.16 101 ASN A CA 1
ATOM 841 C C . ASN A 1 101 ? -1.738 8.445 20.680 1.00 57.16 101 ASN A C 1
ATOM 843 O O . ASN A 1 101 ? -2.423 8.819 21.637 1.00 57.16 101 ASN A O 1
ATOM 847 N N . PRO A 1 102 ? -0.395 8.563 20.710 1.00 53.47 102 PRO A N 1
ATOM 848 C CA . PRO A 1 102 ? 0.305 9.100 21.878 1.00 53.47 102 PRO A CA 1
ATOM 849 C C . PRO A 1 102 ? 0.008 10.591 22.100 1.00 53.47 102 PRO A C 1
ATOM 851 O O . PRO A 1 102 ? 0.185 11.089 23.207 1.00 53.47 102 PRO A O 1
ATOM 854 N N . LEU A 1 103 ? -0.481 11.297 21.071 1.00 53.19 103 LEU A N 1
ATOM 855 C CA . LEU A 1 103 ? -0.884 12.702 21.161 1.00 53.19 103 LEU A CA 1
ATOM 856 C C . LEU A 1 103 ? -2.217 12.886 21.906 1.00 53.19 103 LEU A C 1
ATOM 858 O O . LEU A 1 103 ? -2.383 13.892 22.586 1.00 53.19 103 LEU A O 1
ATOM 862 N N . ARG A 1 104 ? -3.130 11.904 21.857 1.00 51.03 104 ARG A N 1
ATOM 863 C CA . ARG A 1 104 ? -4.425 11.962 22.565 1.00 51.03 104 ARG A CA 1
ATOM 864 C C . ARG A 1 104 ? -4.344 11.482 24.016 1.00 51.03 104 ARG A C 1
ATOM 866 O O . ARG A 1 104 ? -5.173 11.859 24.828 1.00 51.03 104 ARG A O 1
ATOM 873 N N . ALA A 1 105 ? -3.322 10.696 24.358 1.00 51.56 105 ALA A N 1
ATOM 874 C CA . ALA A 1 105 ? -3.065 10.269 25.737 1.00 51.56 105 ALA A CA 1
ATOM 875 C C . ALA A 1 105 ? -2.531 11.401 26.639 1.00 51.56 105 ALA A C 1
ATOM 877 O O . ALA A 1 105 ? -2.543 11.262 27.857 1.00 51.56 105 ALA A O 1
ATOM 878 N N . LYS A 1 106 ? -2.045 12.506 26.052 1.00 48.47 106 LYS A N 1
ATOM 879 C CA . LYS A 1 106 ? -1.526 13.674 26.785 1.00 48.47 106 LYS A CA 1
ATOM 880 C C . LYS A 1 106 ? -2.553 14.786 27.010 1.00 48.47 106 LYS A C 1
ATOM 882 O O . LYS A 1 106 ? -2.269 15.685 27.785 1.00 48.47 106 LYS A O 1
ATOM 887 N N . SER A 1 107 ? -3.709 14.754 26.343 1.00 48.09 107 SER A N 1
ATOM 888 C CA . SER A 1 107 ? -4.760 15.775 26.496 1.00 48.09 107 SER A CA 1
ATOM 889 C C . SER A 1 107 ? -5.825 15.400 27.532 1.00 48.09 107 SER A C 1
ATOM 891 O O . SER A 1 107 ? -6.870 16.035 27.587 1.00 48.09 107 SER A O 1
ATOM 893 N N . SER A 1 108 ? -5.605 14.323 28.286 1.00 51.53 108 SER A N 1
ATOM 894 C CA . SER A 1 108 ? -6.529 13.783 29.288 1.00 51.53 108 SER A CA 1
ATOM 895 C C . SER A 1 108 ? -5.983 13.898 30.717 1.00 51.53 108 SER A C 1
ATOM 897 O O . SER A 1 108 ? -6.352 13.089 31.565 1.00 51.53 108 SER A O 1
ATOM 899 N N . THR A 1 109 ? -5.107 14.876 30.965 1.00 45.59 109 THR A N 1
ATOM 900 C CA . THR A 1 109 ? -4.604 15.228 32.301 1.00 45.59 109 THR A CA 1
ATOM 901 C C . THR A 1 109 ? -4.969 16.664 32.626 1.00 45.59 109 THR A C 1
ATOM 903 O O . THR A 1 109 ? -4.807 17.510 31.717 1.00 45.59 109 THR A O 1
#

Foldseek 3Di:
DCVVVVVCCVVVVVVVVVLQVVLVVLQVVLQVLVVVVCCVPPPQKAWPDWDWDSNDPQIKIWTWIAGPVRWIKIWIWRAFHDDPNDGDRDIDTPDIDTDDDPVVVVVPD

Secondary structure (DSSP, 8-state):
--HHHHHHHHHHHHHHHHHHHHHHHHHHHHHHHHHHHHHHHSTTEEEEEEEE-SSSSSEEEEEEEEETT--EEEEEEEE--EETTEE---EEEEEEEEEP-TTTTTS--

Organism: Chromobacterium violaceum (strain ATCC 12472 / DSM 30191 / JCM 1249 / CCUG 213 / NBRC 12614 / NCIMB 9131 / NCTC 9757 / MK) (NCBI:txid243365)